Protein AF-A0A0F9ESJ5-F1 (afdb_monomer_lite)

Sequence (88 aa):
MSRQPAGQDSFLGKYIPPDKPQAIAWVSCLRWALGNEDVLAQFRQDTGTRWVPGKGALDRMIDEATGADRAFIEAFAEWFNSNVWGEP

Foldseek 3Di:
DDDDPPQCPDPCSVLADPDPVRNVVLVVVLVVLVVDPVSVVVLCVVVVDDDDQDPDPVSNVVCVVVVVVVVVSNSSSVVCCVPPVDDD

Organism: NCBI:txid412755

Secondary structure (DSSP, 8-state):
-----TTTTSTTTTTS-SSHHHHHHHHHHHHHHHT-HHHHHHHHHHH-------SSHHHHHHHHHHTHHHHHHHHHHHHHIIIII---

Structure (mmCIF, N/CA/C/O backbone):
data_AF-A0A0F9ESJ5-F1
#
_entry.id   AF-A0A0F9ESJ5-F1
#
loop_
_atom_site.group_PDB
_atom_site.id
_atom_site.type_symbol
_atom_site.label_atom_id
_atom_site.label_alt_id
_atom_site.label_comp_id
_atom_site.label_asym_id
_atom_site.label_entity_id
_atom_site.label_seq_id
_atom_site.pdbx_PDB_ins_code
_atom_site.Cartn_x
_atom_site.Cartn_y
_atom_site.Cartn_z
_atom_site.occupancy
_atom_site.B_iso_or_equiv
_atom_site.auth_seq_id
_atom_site.auth_comp_id
_atom_site.auth_asym_id
_atom_site.auth_atom_id
_atom_site.pdbx_PDB_model_num
ATOM 1 N N . MET A 1 1 ? 24.929 21.611 -9.767 1.00 42.31 1 MET A N 1
ATOM 2 C CA . MET A 1 1 ? 23.604 21.322 -9.179 1.00 42.31 1 MET A CA 1
ATOM 3 C C . MET A 1 1 ? 23.012 20.133 -9.920 1.00 42.31 1 MET A C 1
ATOM 5 O O . MET A 1 1 ? 22.471 20.309 -11.005 1.00 42.31 1 MET A O 1
ATOM 9 N N . SER A 1 2 ? 23.219 18.918 -9.411 1.00 48.06 2 SER A N 1
ATOM 10 C CA . SER A 1 2 ? 22.634 17.711 -10.006 1.00 48.06 2 SER A CA 1
ATOM 11 C C . SER A 1 2 ? 21.127 17.729 -9.777 1.00 48.06 2 SER A C 1
ATOM 13 O O . SER A 1 2 ? 20.685 17.888 -8.643 1.00 48.06 2 SER A O 1
ATOM 15 N N . ARG A 1 3 ? 20.334 17.606 -10.847 1.00 48.78 3 ARG A N 1
ATOM 16 C CA . ARG A 1 3 ? 18.882 17.426 -10.736 1.00 48.78 3 ARG A CA 1
ATOM 17 C C . ARG A 1 3 ? 18.629 16.090 -10.037 1.00 48.78 3 ARG A C 1
ATOM 19 O O . ARG A 1 3 ? 18.910 15.049 -10.626 1.00 48.78 3 ARG A O 1
ATOM 26 N N . GLN A 1 4 ? 18.126 16.123 -8.806 1.00 50.84 4 GLN A N 1
ATOM 27 C CA . GLN A 1 4 ? 17.604 14.924 -8.155 1.00 50.84 4 GLN A CA 1
ATOM 28 C C . GLN A 1 4 ? 16.422 14.385 -8.978 1.00 50.84 4 GLN A C 1
ATOM 30 O O . GLN A 1 4 ? 15.606 15.177 -9.466 1.00 50.84 4 GLN A O 1
ATOM 35 N N . PRO A 1 5 ? 16.341 13.065 -9.212 1.00 54.22 5 PRO A N 1
ATOM 36 C CA . PRO A 1 5 ? 15.201 12.480 -9.899 1.00 54.22 5 PRO A CA 1
ATOM 37 C C . PRO A 1 5 ? 13.937 12.697 -9.059 1.00 54.22 5 PRO A C 1
ATOM 39 O O . PRO A 1 5 ? 13.928 12.463 -7.851 1.00 54.22 5 PRO A O 1
ATOM 42 N N . ALA A 1 6 ? 12.875 13.179 -9.709 1.00 49.97 6 ALA A N 1
ATOM 43 C CA . ALA A 1 6 ? 11.565 13.360 -9.095 1.00 49.97 6 ALA A CA 1
ATOM 44 C C . ALA A 1 6 ? 11.085 12.009 -8.537 1.00 49.97 6 ALA A C 1
ATOM 46 O O . ALA A 1 6 ? 10.817 11.091 -9.307 1.00 49.97 6 ALA A O 1
ATOM 47 N N . GLY A 1 7 ? 11.057 11.884 -7.208 1.00 53.75 7 GLY A N 1
ATOM 48 C CA . GLY A 1 7 ? 10.745 10.638 -6.498 1.00 53.75 7 GLY A CA 1
ATOM 49 C C . GLY A 1 7 ? 11.474 10.487 -5.159 1.00 53.75 7 GLY A C 1
ATOM 50 O O . GLY A 1 7 ? 10.945 9.839 -4.262 1.00 53.75 7 GLY A O 1
ATOM 51 N N . GLN A 1 8 ? 12.632 11.139 -4.986 1.00 53.72 8 GLN A N 1
ATOM 52 C CA . GLN A 1 8 ? 13.449 11.024 -3.764 1.00 53.72 8 GLN A CA 1
ATOM 53 C C . GLN A 1 8 ? 12.829 11.660 -2.507 1.00 53.72 8 GLN A C 1
ATOM 55 O O . GLN A 1 8 ? 13.132 11.211 -1.408 1.00 53.72 8 GLN A O 1
ATOM 60 N N . ASP A 1 9 ? 11.936 12.643 -2.660 1.00 60.47 9 ASP A N 1
ATOM 61 C CA . ASP A 1 9 ? 11.305 13.355 -1.533 1.00 60.47 9 ASP A CA 1
ATOM 62 C C . ASP A 1 9 ? 9.942 12.760 -1.119 1.00 60.47 9 ASP A C 1
ATOM 64 O O . ASP A 1 9 ? 9.264 13.280 -0.232 1.00 60.47 9 ASP A O 1
ATOM 68 N N . SER A 1 10 ? 9.507 11.675 -1.770 1.00 77.06 10 SER A N 1
ATOM 69 C CA . SER A 1 10 ? 8.302 10.937 -1.381 1.00 77.06 10 SER A CA 1
ATOM 70 C C . SER A 1 10 ? 8.629 9.942 -0.270 1.00 77.06 10 SER A C 1
ATOM 72 O O . SER A 1 10 ? 9.664 9.280 -0.319 1.00 77.06 10 SER A O 1
ATOM 74 N N . PHE A 1 11 ? 7.707 9.734 0.674 1.00 85.88 11 PHE A N 1
ATOM 75 C CA . PHE A 1 11 ? 7.833 8.652 1.662 1.00 85.88 11 PHE A CA 1
ATOM 76 C C . PHE A 1 11 ? 7.865 7.255 1.009 1.00 85.88 11 PHE A C 1
ATOM 78 O O . PHE A 1 11 ? 8.337 6.297 1.613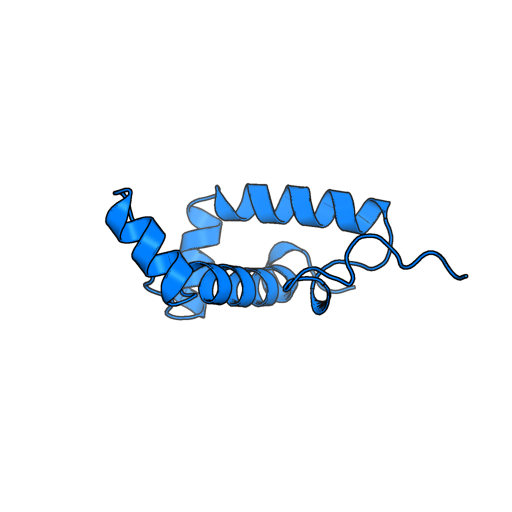 1.00 85.88 11 PHE A O 1
ATOM 85 N N . LEU A 1 12 ? 7.434 7.150 -0.254 1.00 90.12 12 LEU A N 1
ATOM 86 C CA . LEU A 1 12 ? 7.540 5.938 -1.066 1.00 90.12 12 LEU A CA 1
ATOM 87 C C . LEU A 1 12 ? 8.826 5.845 -1.896 1.00 90.12 12 LEU A C 1
ATOM 89 O O . LEU A 1 12 ? 9.001 4.868 -2.617 1.00 90.12 12 LEU A O 1
ATOM 93 N N . GLY A 1 13 ? 9.727 6.828 -1.823 1.00 90.56 13 GLY A N 1
ATOM 94 C CA . GLY A 1 13 ? 10.875 6.945 -2.727 1.00 90.56 13 GLY A CA 1
ATOM 95 C C . GLY A 1 13 ? 11.762 5.699 -2.797 1.00 90.56 13 GLY A C 1
ATOM 96 O O . GLY A 1 13 ? 12.295 5.401 -3.859 1.00 90.56 13 GLY A O 1
ATOM 97 N N . LYS A 1 14 ? 11.867 4.931 -1.703 1.00 91.44 14 LYS A N 1
ATOM 98 C CA . LYS A 1 14 ? 12.634 3.673 -1.653 1.00 91.44 14 LYS A CA 1
ATOM 99 C C . LYS A 1 14 ? 12.003 2.506 -2.428 1.00 91.44 14 LYS A C 1
ATOM 101 O O . LYS A 1 14 ? 12.715 1.565 -2.748 1.00 91.44 14 LYS A O 1
ATOM 106 N N . TYR A 1 15 ? 10.703 2.559 -2.722 1.00 92.81 15 TYR A N 1
ATOM 107 C CA . TYR A 1 15 ? 9.980 1.503 -3.448 1.00 92.81 15 TYR A CA 1
ATOM 108 C C . TYR A 1 15 ? 9.863 1.777 -4.946 1.00 92.81 15 TYR A C 1
ATOM 110 O O . TYR A 1 15 ? 9.619 0.854 -5.720 1.00 92.81 15 TYR A O 1
ATOM 118 N N . ILE A 1 16 ? 9.990 3.044 -5.346 1.00 92.56 16 ILE A N 1
ATOM 119 C CA . ILE A 1 16 ? 9.792 3.477 -6.727 1.00 92.56 16 ILE A CA 1
ATOM 120 C C . ILE A 1 16 ? 11.042 3.116 -7.545 1.00 92.56 16 ILE A C 1
ATOM 122 O O . ILE A 1 16 ? 12.150 3.493 -7.150 1.00 92.56 16 ILE A O 1
ATOM 126 N N . PRO A 1 17 ? 10.896 2.458 -8.710 1.00 92.31 17 PRO A N 1
ATOM 127 C CA . PRO A 1 17 ? 12.016 2.218 -9.612 1.00 92.31 17 PRO A CA 1
ATOM 128 C C . PRO A 1 17 ? 12.746 3.522 -9.988 1.00 92.31 17 PRO A C 1
ATOM 130 O O . PRO A 1 17 ? 12.096 4.533 -10.257 1.00 92.31 17 PRO A O 1
ATOM 133 N N . PRO A 1 18 ? 14.090 3.530 -10.057 1.00 88.94 18 PRO A N 1
ATOM 134 C CA . PRO A 1 18 ? 14.854 4.756 -10.308 1.00 88.94 18 PRO A CA 1
ATOM 135 C C . PRO A 1 18 ? 14.760 5.245 -11.763 1.00 88.94 18 PRO A C 1
ATOM 137 O O . PRO A 1 18 ? 14.994 6.425 -12.037 1.00 88.94 18 PRO A O 1
ATOM 140 N N . ASP A 1 19 ? 14.440 4.350 -12.702 1.00 91.56 19 ASP A N 1
ATOM 141 C CA . ASP A 1 19 ? 14.230 4.688 -14.109 1.00 91.56 19 ASP A CA 1
ATOM 142 C C . ASP A 1 19 ? 12.874 5.381 -14.313 1.00 91.56 19 ASP A C 1
ATOM 144 O O . ASP A 1 19 ? 11.847 4.918 -13.825 1.00 91.56 19 ASP A O 1
ATOM 148 N N . LYS A 1 20 ? 12.849 6.494 -15.057 1.00 88.00 20 LYS A N 1
ATOM 149 C CA . LYS A 1 20 ? 11.647 7.340 -15.191 1.00 88.00 20 LYS A CA 1
ATOM 150 C C . LYS A 1 20 ? 10.462 6.615 -15.852 1.00 88.00 20 LYS A C 1
ATOM 152 O O . LYS A 1 20 ? 9.368 6.683 -15.291 1.00 88.00 20 LYS A O 1
ATOM 157 N N . PRO A 1 21 ? 10.619 5.959 -17.018 1.00 93.19 21 PRO A N 1
ATOM 158 C CA . PRO A 1 21 ? 9.573 5.109 -17.579 1.00 93.19 21 PRO A CA 1
ATOM 159 C C . PRO A 1 21 ? 9.052 4.058 -16.595 1.00 93.19 21 PRO A C 1
ATOM 161 O O . PRO A 1 21 ? 7.835 3.945 -16.427 1.00 93.19 21 PRO A O 1
ATOM 164 N N . GLN A 1 22 ? 9.946 3.339 -15.907 1.00 92.62 22 GLN A N 1
ATOM 165 C CA . GLN A 1 22 ? 9.535 2.337 -14.920 1.00 92.62 22 GLN A CA 1
ATOM 166 C C . GLN A 1 22 ? 8.806 2.958 -13.727 1.00 92.62 22 GLN A C 1
ATOM 168 O O . GLN A 1 22 ? 7.791 2.419 -13.310 1.00 92.62 22 GLN A O 1
ATOM 173 N N . ALA A 1 23 ? 9.241 4.115 -13.224 1.00 92.56 23 ALA A N 1
ATOM 174 C CA . ALA A 1 23 ? 8.571 4.829 -12.140 1.00 92.56 23 ALA A CA 1
ATOM 175 C C . ALA A 1 23 ? 7.121 5.197 -12.501 1.00 92.56 23 ALA A C 1
ATOM 177 O O . ALA A 1 23 ? 6.209 5.024 -11.694 1.00 92.56 23 ALA A O 1
ATOM 178 N N . ILE A 1 24 ? 6.886 5.673 -13.729 1.00 94.25 24 ILE A N 1
ATOM 179 C CA . ILE A 1 24 ? 5.539 6.017 -14.214 1.00 94.25 24 ILE A CA 1
ATOM 180 C C . ILE A 1 24 ? 4.662 4.764 -14.308 1.00 94.25 24 ILE A C 1
ATOM 182 O O . ILE A 1 24 ? 3.508 4.777 -13.862 1.00 94.25 24 ILE A O 1
ATOM 186 N N . ALA A 1 25 ? 5.201 3.683 -14.875 1.00 95.19 25 ALA A N 1
ATOM 187 C CA . ALA A 1 25 ? 4.496 2.411 -14.985 1.00 95.19 25 ALA A CA 1
ATOM 188 C C . ALA A 1 25 ? 4.184 1.822 -13.600 1.00 95.19 25 ALA A C 1
ATOM 190 O O . ALA A 1 25 ? 3.057 1.397 -13.355 1.00 95.19 25 ALA A O 1
ATOM 191 N N . TRP A 1 26 ? 5.141 1.897 -12.677 1.00 95.31 26 TRP A N 1
ATOM 192 C CA . TRP A 1 26 ? 5.012 1.444 -11.299 1.00 95.31 26 TRP A CA 1
ATOM 193 C C . TRP A 1 26 ? 3.898 2.182 -10.559 1.00 95.31 26 TRP A C 1
ATOM 195 O O . TRP A 1 26 ? 2.989 1.542 -10.041 1.00 95.31 26 TRP A O 1
ATOM 205 N N . VAL A 1 27 ? 3.887 3.523 -10.584 1.00 94.88 27 VAL A N 1
ATOM 206 C CA . VAL A 1 27 ? 2.828 4.321 -9.931 1.00 94.88 27 VAL A CA 1
ATOM 207 C C . VAL A 1 27 ? 1.455 3.993 -10.521 1.00 94.88 27 VAL A C 1
ATOM 209 O O . VAL A 1 27 ? 0.469 3.880 -9.790 1.00 94.88 27 VAL A O 1
ATOM 212 N N . SER A 1 28 ? 1.384 3.823 -11.842 1.00 95.88 28 SER A N 1
ATOM 213 C CA . SER A 1 28 ? 0.136 3.481 -12.531 1.00 95.88 28 SER A CA 1
ATOM 214 C C . SER A 1 28 ? -0.369 2.092 -12.126 1.00 95.88 28 SER A C 1
ATOM 216 O O . SER A 1 28 ? -1.560 1.927 -11.861 1.00 95.88 28 SER A O 1
ATOM 218 N N . CYS A 1 29 ? 0.535 1.116 -12.022 1.00 97.25 29 CYS A N 1
ATOM 219 C CA . CYS A 1 29 ? 0.218 -0.251 -11.625 1.00 97.25 29 CYS A CA 1
ATOM 220 C C . CYS A 1 29 ? -0.162 -0.343 -10.140 1.00 97.25 29 CYS A C 1
ATOM 222 O O . CYS A 1 29 ? -1.195 -0.924 -9.818 1.00 97.25 29 CYS A O 1
ATOM 224 N N . LEU A 1 30 ? 0.582 0.318 -9.246 1.00 96.69 30 LEU A N 1
ATOM 225 C CA . LEU A 1 30 ? 0.256 0.395 -7.819 1.00 96.69 30 LEU A CA 1
ATOM 226 C C . LEU A 1 30 ? -1.143 0.988 -7.604 1.00 96.69 30 LEU A C 1
ATOM 228 O O . LEU A 1 30 ? -1.938 0.464 -6.826 1.00 96.69 30 LEU A O 1
ATOM 232 N N . ARG A 1 31 ? -1.478 2.067 -8.325 1.00 96.06 31 ARG A N 1
ATOM 233 C CA . ARG A 1 31 ? -2.805 2.691 -8.250 1.00 96.06 31 ARG A CA 1
ATOM 234 C C . ARG A 1 31 ? -3.911 1.758 -8.738 1.00 96.06 31 ARG A C 1
ATOM 236 O O . ARG A 1 31 ? -4.980 1.735 -8.134 1.00 96.06 31 ARG A O 1
ATOM 243 N N . TRP A 1 32 ? -3.673 1.019 -9.820 1.00 97.44 32 TRP A N 1
ATOM 244 C CA . TRP A 1 32 ? -4.605 -0.010 -10.280 1.00 97.44 32 TRP A CA 1
ATOM 245 C C . TRP A 1 32 ? -4.773 -1.114 -9.228 1.00 97.44 32 TRP A C 1
ATOM 247 O O . TRP A 1 32 ? -5.904 -1.461 -8.898 1.00 97.44 32 TRP A O 1
ATOM 257 N N . ALA A 1 33 ? -3.675 -1.600 -8.645 1.00 97.31 33 ALA A N 1
ATOM 258 C CA . ALA A 1 33 ? -3.672 -2.657 -7.638 1.00 97.31 33 ALA A CA 1
ATOM 259 C C . ALA A 1 33 ? -4.441 -2.257 -6.369 1.00 97.31 33 ALA A C 1
ATOM 261 O O . ALA A 1 33 ? -5.218 -3.049 -5.848 1.00 97.31 33 ALA A O 1
ATOM 262 N N . LEU A 1 34 ? -4.313 -1.002 -5.925 1.00 95.44 34 LEU A N 1
ATOM 263 C CA . LEU A 1 34 ? -5.108 -0.439 -4.825 1.00 95.44 34 LEU A CA 1
ATOM 264 C C . LEU A 1 34 ? -6.616 -0.380 -5.122 1.00 95.44 34 LEU A C 1
ATOM 266 O O . LEU A 1 34 ? -7.413 -0.276 -4.196 1.00 95.44 34 LEU A O 1
ATOM 270 N N . GLY A 1 35 ? -7.015 -0.390 -6.394 1.00 95.38 35 GLY A N 1
ATOM 271 C CA . GLY A 1 35 ? -8.417 -0.441 -6.814 1.00 95.38 35 GLY A CA 1
ATOM 272 C C . GLY A 1 35 ? -8.913 -1.848 -7.152 1.00 95.38 35 GLY A C 1
ATOM 273 O O . GLY A 1 35 ? -10.092 -2.006 -7.458 1.00 95.38 35 GLY A O 1
ATOM 274 N N . ASN A 1 36 ? -8.037 -2.854 -7.134 1.00 97.62 36 ASN A N 1
ATOM 275 C CA . ASN A 1 36 ? -8.372 -4.232 -7.463 1.00 97.62 36 ASN A CA 1
ATOM 276 C C . ASN A 1 36 ? -8.690 -5.013 -6.177 1.00 97.62 36 ASN A C 1
ATOM 278 O O . ASN A 1 36 ? -7.831 -5.170 -5.308 1.00 97.62 36 ASN A O 1
ATOM 282 N N . GLU A 1 37 ? -9.930 -5.494 -6.054 1.00 96.44 37 GLU A N 1
ATOM 283 C CA . GLU A 1 37 ? -10.413 -6.164 -4.840 1.00 96.44 37 GLU A CA 1
ATOM 284 C C . GLU A 1 37 ? -9.677 -7.476 -4.550 1.00 96.44 37 GLU A C 1
ATOM 286 O O . GLU A 1 37 ? -9.355 -7.730 -3.391 1.00 96.44 37 GLU A O 1
ATOM 291 N N . ASP A 1 38 ? -9.342 -8.261 -5.576 1.00 97.50 38 ASP A N 1
ATOM 292 C CA . ASP A 1 38 ? -8.637 -9.538 -5.414 1.00 97.50 38 ASP A CA 1
ATOM 293 C C . ASP A 1 38 ? -7.201 -9.318 -4.920 1.00 97.50 38 ASP A C 1
ATOM 295 O O . ASP A 1 38 ? -6.740 -9.982 -3.990 1.00 97.50 38 ASP A O 1
ATOM 299 N N . VAL A 1 39 ? -6.504 -8.328 -5.488 1.00 97.50 39 VAL A N 1
ATOM 300 C CA . VAL A 1 39 ? -5.142 -7.965 -5.065 1.00 97.50 39 VAL A CA 1
ATOM 301 C C . VAL A 1 39 ? -5.144 -7.437 -3.631 1.00 97.50 39 VAL A C 1
ATOM 303 O O . VAL A 1 39 ? -4.311 -7.840 -2.817 1.00 97.50 39 VAL A O 1
ATOM 306 N N . LEU A 1 40 ? -6.100 -6.568 -3.288 1.00 96.94 40 LEU A N 1
ATOM 307 C CA . LEU A 1 40 ? -6.256 -6.077 -1.920 1.00 96.94 40 LEU A CA 1
ATOM 308 C C . LEU A 1 40 ? -6.617 -7.194 -0.937 1.00 96.94 40 LEU A C 1
ATOM 310 O O . LEU A 1 40 ? -6.126 -7.183 0.193 1.00 96.94 40 LEU A O 1
ATOM 314 N N . ALA A 1 41 ? -7.470 -8.140 -1.330 1.00 96.75 41 ALA A N 1
ATOM 315 C CA . ALA A 1 41 ? -7.826 -9.282 -0.499 1.00 96.75 41 ALA A CA 1
ATOM 316 C C . ALA A 1 41 ? -6.595 -10.145 -0.205 1.00 96.75 41 ALA A C 1
ATOM 318 O O . ALA A 1 41 ? -6.348 -10.460 0.961 1.00 96.75 41 ALA A O 1
ATOM 319 N N . GLN A 1 42 ? -5.780 -10.434 -1.225 1.00 97.81 42 GLN A N 1
ATOM 320 C CA . GLN A 1 42 ? -4.542 -11.193 -1.057 1.00 97.81 42 GLN A CA 1
ATOM 321 C C . GLN A 1 42 ? -3.548 -10.465 -0.144 1.00 97.81 42 GLN A C 1
ATOM 323 O O . GLN A 1 42 ? -3.074 -11.045 0.830 1.00 97.81 42 GLN A O 1
ATOM 328 N N . PHE A 1 43 ? -3.312 -9.169 -0.369 1.00 97.88 43 PHE A N 1
ATOM 329 C CA . PHE A 1 43 ? -2.462 -8.355 0.507 1.00 97.88 43 PHE A CA 1
ATOM 330 C C . PHE A 1 43 ? -2.896 -8.435 1.978 1.00 97.88 43 PHE A C 1
ATOM 332 O O . PHE A 1 43 ? -2.074 -8.602 2.883 1.00 97.88 43 PHE A O 1
ATOM 339 N N . ARG A 1 44 ? -4.201 -8.317 2.242 1.00 97.06 44 ARG A N 1
ATOM 340 C CA . ARG A 1 44 ? -4.748 -8.374 3.605 1.00 97.06 44 ARG A CA 1
ATOM 341 C C . ARG A 1 44 ? -4.613 -9.757 4.221 1.00 97.06 44 ARG A C 1
ATOM 343 O O . ARG A 1 44 ? -4.370 -9.851 5.423 1.00 97.06 44 ARG A O 1
ATOM 350 N N . GLN A 1 45 ? -4.777 -10.804 3.420 1.00 97.88 45 GLN A N 1
ATOM 351 C CA . GLN A 1 45 ? -4.582 -12.180 3.855 1.00 97.88 45 GLN A CA 1
ATOM 352 C C . GLN A 1 45 ? -3.123 -12.430 4.254 1.00 97.88 45 GLN A C 1
ATOM 354 O O . GLN A 1 45 ? -2.884 -12.976 5.329 1.00 97.88 45 GLN A O 1
ATOM 359 N N . ASP A 1 46 ? -2.169 -11.982 3.439 1.00 97.69 46 ASP A N 1
ATOM 360 C CA . ASP A 1 46 ? -0.741 -12.238 3.657 1.00 97.69 46 ASP A CA 1
ATOM 361 C C . ASP A 1 46 ? -0.170 -11.423 4.821 1.00 97.69 46 ASP A C 1
ATOM 363 O O . ASP A 1 46 ? 0.650 -11.914 5.595 1.00 97.69 46 ASP A O 1
ATOM 367 N N . THR A 1 47 ? -0.606 -10.170 4.962 1.00 96.75 47 THR A N 1
ATOM 368 C CA . THR A 1 47 ? -0.053 -9.241 5.964 1.00 96.75 47 THR A CA 1
ATOM 369 C C . THR A 1 47 ? -0.864 -9.172 7.255 1.00 96.75 47 THR A C 1
ATOM 371 O O . THR A 1 47 ? -0.416 -8.598 8.245 1.00 96.75 47 THR A O 1
ATOM 374 N N . GLY A 1 48 ? -2.092 -9.698 7.257 1.00 96.25 48 GLY A N 1
ATOM 375 C CA . GLY A 1 48 ? -3.039 -9.529 8.360 1.00 96.25 48 GLY A CA 1
ATOM 376 C C . GLY A 1 48 ? -3.578 -8.101 8.514 1.00 96.25 48 GLY A C 1
ATOM 377 O O . GLY A 1 48 ? -4.273 -7.818 9.494 1.00 96.25 48 GLY A O 1
ATOM 378 N N . THR A 1 49 ? -3.291 -7.194 7.573 1.00 94.00 49 THR A N 1
ATOM 379 C CA . THR A 1 49 ? -3.709 -5.787 7.636 1.00 94.00 49 THR A CA 1
ATOM 380 C C . THR A 1 49 ? -5.230 -5.643 7.600 1.00 94.00 49 THR A C 1
ATOM 382 O O . THR A 1 49 ? -5.897 -5.973 6.617 1.00 94.00 49 THR A O 1
ATOM 385 N N . ARG A 1 50 ? -5.799 -5.059 8.660 1.00 92.44 50 ARG A N 1
ATOM 386 C CA . ARG A 1 50 ? -7.252 -4.828 8.782 1.00 92.44 50 ARG A CA 1
ATOM 387 C C . ARG A 1 50 ? -7.680 -3.379 8.590 1.00 92.44 50 ARG A C 1
ATOM 389 O O . ARG A 1 50 ? -8.877 -3.121 8.526 1.00 92.44 50 ARG A O 1
ATOM 396 N N . TRP A 1 51 ? -6.734 -2.444 8.496 1.00 94.56 51 TRP A N 1
ATOM 397 C CA . TR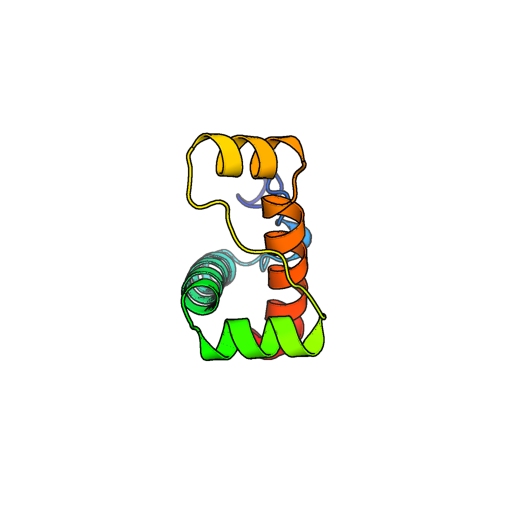P A 1 51 ? -7.065 -1.029 8.329 1.00 94.56 51 TRP A CA 1
ATOM 398 C C . TRP A 1 51 ? -7.835 -0.797 7.026 1.00 94.56 51 TRP A C 1
ATOM 400 O O . TRP A 1 51 ? -7.518 -1.381 5.985 1.00 94.56 51 TRP A O 1
ATOM 410 N N . VAL A 1 52 ? -8.853 0.051 7.087 1.00 91.94 52 VAL A N 1
ATOM 411 C CA . VAL A 1 52 ? -9.653 0.489 5.943 1.00 91.94 52 VAL A CA 1
ATOM 412 C C . VAL A 1 52 ? -9.775 2.011 5.997 1.00 91.94 52 VAL A C 1
ATOM 414 O O . VAL A 1 52 ? -9.896 2.540 7.101 1.00 91.94 52 VAL A O 1
ATOM 417 N N . PRO A 1 53 ? -9.786 2.712 4.848 1.00 90.81 53 PRO A N 1
ATOM 418 C CA . PRO A 1 53 ? -9.900 4.164 4.841 1.00 90.81 53 PRO A CA 1
ATOM 419 C C . PRO A 1 53 ? -11.180 4.655 5.518 1.00 90.81 53 PRO A C 1
ATOM 421 O O . PRO A 1 53 ? -12.277 4.142 5.251 1.00 90.81 53 PRO A O 1
ATOM 424 N N . GLY A 1 54 ? -11.051 5.708 6.321 1.00 90.69 54 GLY A N 1
ATOM 425 C CA . GLY A 1 54 ? -12.169 6.449 6.881 1.00 90.69 54 GLY A CA 1
ATOM 426 C C . GLY A 1 54 ? -13.156 6.919 5.807 1.00 90.69 54 GLY A C 1
ATOM 427 O O . GLY A 1 54 ? -12.790 7.479 4.763 1.00 90.69 54 GLY A O 1
ATOM 428 N N . LYS A 1 55 ? -14.452 6.697 6.054 1.00 91.31 55 LYS A N 1
ATOM 429 C CA . LYS A 1 55 ? -15.515 7.074 5.107 1.00 91.31 55 LYS A CA 1
ATOM 430 C C . LYS A 1 55 ? -15.918 8.541 5.261 1.00 91.31 55 LYS A C 1
ATOM 432 O O . LYS A 1 55 ? -16.252 9.173 4.258 1.00 91.31 55 LYS A O 1
ATOM 437 N N . GLY A 1 56 ? -15.875 9.078 6.484 1.00 93.00 56 GLY A N 1
ATOM 438 C CA . GLY A 1 56 ? -16.195 10.471 6.791 1.00 93.00 56 GLY A CA 1
ATOM 439 C C . GLY A 1 56 ? -14.986 11.409 6.751 1.00 93.00 56 GLY A C 1
ATOM 440 O O . GLY A 1 56 ? -13.837 10.979 6.789 1.00 93.00 56 GLY A O 1
ATOM 441 N N . ALA A 1 57 ? -15.249 12.719 6.709 1.00 93.44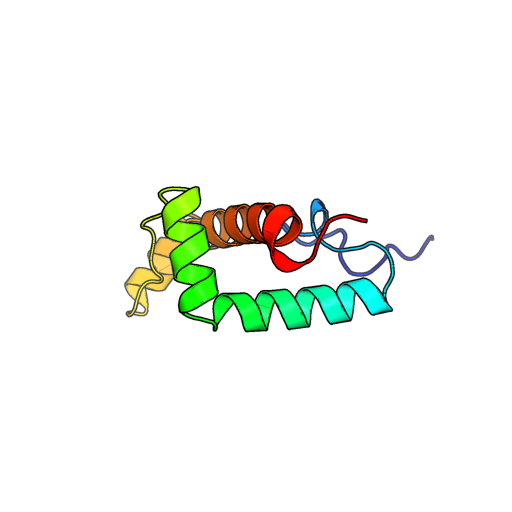 57 ALA A N 1
ATOM 442 C CA . ALA A 1 57 ? -14.193 13.734 6.744 1.00 93.44 57 ALA A CA 1
ATOM 443 C C . ALA A 1 57 ? -13.374 13.674 8.046 1.00 93.44 57 ALA A C 1
ATOM 445 O O . ALA A 1 57 ? -12.151 13.710 7.990 1.00 93.44 57 ALA A O 1
ATOM 446 N N . LEU A 1 58 ? -14.042 13.521 9.197 1.00 94.75 58 LEU A N 1
ATOM 447 C CA . LEU A 1 58 ? -13.369 13.384 10.493 1.00 94.75 58 LEU A CA 1
ATOM 448 C C . LEU A 1 58 ? -12.514 12.114 10.561 1.00 94.75 58 LEU A C 1
ATOM 450 O O . LEU A 1 58 ? -11.376 12.186 11.006 1.00 94.75 58 LEU A O 1
ATOM 454 N N . ASP A 1 59 ? -13.020 10.983 10.065 1.00 93.06 59 ASP A N 1
ATOM 455 C CA . ASP A 1 59 ? -12.263 9.726 10.048 1.00 93.06 59 ASP A CA 1
ATOM 456 C C . ASP A 1 59 ? -10.993 9.854 9.200 1.00 93.06 59 ASP A C 1
ATOM 458 O O . ASP A 1 59 ? -9.924 9.440 9.627 1.00 93.06 59 ASP A O 1
ATOM 462 N N . ARG A 1 60 ? -11.082 10.504 8.032 1.00 92.38 60 ARG A N 1
ATOM 463 C CA . ARG A 1 60 ? -9.908 10.761 7.181 1.00 92.38 60 ARG A CA 1
ATOM 464 C C . ARG A 1 60 ? -8.900 11.695 7.841 1.00 92.38 60 ARG A C 1
ATOM 466 O O . ARG A 1 60 ? -7.705 11.479 7.700 1.00 92.38 60 ARG A O 1
ATOM 473 N N . MET A 1 61 ? -9.369 12.708 8.574 1.00 93.31 61 MET A N 1
ATOM 474 C CA . MET A 1 61 ? -8.484 13.571 9.362 1.00 93.31 61 MET A CA 1
ATOM 475 C C . MET A 1 61 ? -7.782 12.787 10.475 1.00 93.31 61 MET A C 1
ATOM 477 O O . MET A 1 61 ? -6.617 13.048 10.756 1.00 93.31 61 MET A O 1
ATOM 481 N N . ILE A 1 62 ? -8.471 11.829 11.103 1.00 93.94 62 ILE A N 1
ATOM 482 C CA . ILE A 1 62 ? -7.874 10.931 12.100 1.00 93.94 62 ILE A CA 1
ATOM 483 C C . ILE A 1 62 ? -6.836 10.020 11.439 1.00 93.94 62 ILE A C 1
ATOM 485 O O . ILE A 1 62 ? -5.729 9.897 11.961 1.00 93.94 62 ILE A O 1
ATOM 489 N N . ASP A 1 63 ? -7.154 9.415 10.294 1.00 94.00 63 ASP A N 1
ATOM 490 C CA . ASP A 1 63 ? -6.215 8.575 9.544 1.00 94.00 63 ASP A CA 1
ATOM 491 C C . ASP A 1 63 ? -4.942 9.356 9.187 1.00 94.00 63 ASP A C 1
ATOM 493 O O . ASP A 1 63 ? -3.843 8.886 9.471 1.00 94.00 63 ASP A O 1
ATOM 497 N N . GLU A 1 64 ? -5.084 10.578 8.665 1.00 92.31 64 GLU A N 1
ATOM 498 C CA . GLU A 1 64 ? -3.954 11.448 8.317 1.00 9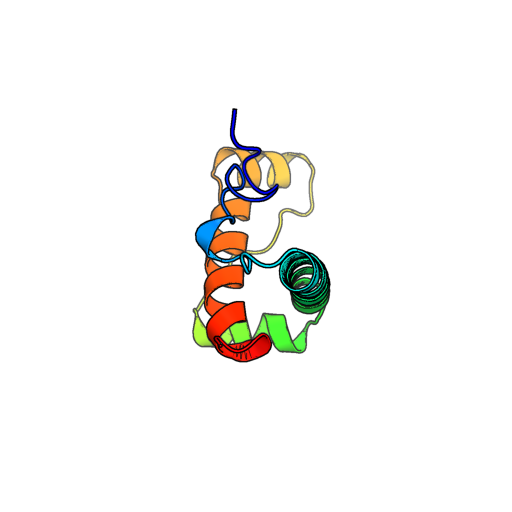2.31 64 GLU A CA 1
ATOM 499 C C . GLU A 1 64 ? -3.143 11.864 9.556 1.00 92.31 64 GLU A C 1
ATOM 501 O O . GLU A 1 64 ? -1.912 11.810 9.547 1.00 92.31 64 GLU A O 1
ATOM 506 N N . ALA A 1 65 ? -3.816 12.246 10.648 1.00 94.06 65 ALA A N 1
ATOM 507 C CA . ALA A 1 65 ? -3.157 12.670 11.885 1.00 94.06 65 ALA A CA 1
ATOM 508 C C . ALA A 1 65 ? -2.419 11.521 12.590 1.00 94.06 65 ALA A C 1
ATOM 510 O O . ALA A 1 65 ? -1.393 11.746 13.232 1.00 94.06 65 ALA A O 1
ATOM 511 N N . THR A 1 66 ? -2.937 10.297 12.483 1.00 94.94 66 THR A N 1
ATOM 512 C CA . THR A 1 66 ? -2.301 9.087 13.030 1.00 94.94 66 THR A CA 1
ATOM 513 C C . THR A 1 66 ? -1.271 8.481 12.077 1.00 94.94 66 THR A C 1
ATOM 515 O O . THR A 1 66 ? -0.447 7.677 12.509 1.00 94.94 66 THR A O 1
ATOM 518 N N . GLY A 1 67 ? -1.297 8.865 10.797 1.00 93.88 67 GLY A N 1
ATOM 519 C CA . GLY A 1 67 ? -0.466 8.295 9.739 1.00 93.88 67 GLY A CA 1
ATOM 520 C C . GLY A 1 67 ? -0.868 6.873 9.342 1.00 93.88 67 GLY A C 1
ATOM 521 O O . GLY A 1 67 ? -0.060 6.160 8.743 1.00 93.88 67 GLY A O 1
ATOM 522 N N . ALA A 1 68 ? -2.082 6.435 9.689 1.00 94.12 68 ALA A N 1
ATOM 523 C CA . ALA A 1 68 ? -2.562 5.087 9.392 1.00 94.12 68 ALA A CA 1
ATOM 524 C C . ALA A 1 68 ? -2.687 4.845 7.878 1.00 94.12 68 ALA A C 1
ATOM 526 O O . ALA A 1 68 ? -2.376 3.757 7.389 1.00 94.12 68 ALA A O 1
ATOM 527 N N . ASP A 1 69 ? -3.058 5.885 7.132 1.00 93.62 69 ASP A N 1
ATOM 528 C CA . ASP A 1 69 ? -3.080 5.899 5.672 1.00 93.62 69 ASP A CA 1
ATOM 529 C C . ASP A 1 69 ? -1.679 5.685 5.075 1.00 93.62 69 ASP A C 1
ATOM 531 O O . ASP A 1 69 ? -1.490 4.841 4.197 1.00 93.62 69 ASP A O 1
ATOM 535 N N . ARG A 1 70 ? -0.671 6.394 5.591 1.00 93.12 70 ARG A N 1
ATOM 5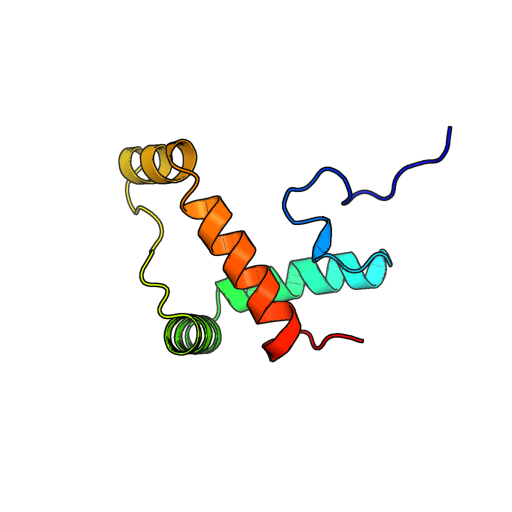36 C CA . ARG A 1 70 ? 0.723 6.281 5.149 1.00 93.12 70 ARG A CA 1
ATOM 537 C C . ARG A 1 70 ? 1.299 4.915 5.475 1.00 93.12 70 ARG A C 1
ATOM 539 O O . ARG A 1 70 ? 1.903 4.309 4.597 1.00 93.12 70 ARG A O 1
ATOM 546 N N . ALA A 1 71 ? 1.073 4.419 6.691 1.00 94.69 71 ALA A N 1
ATOM 547 C CA . ALA A 1 71 ? 1.526 3.097 7.111 1.00 94.69 71 ALA A CA 1
ATOM 548 C C . ALA A 1 71 ? 0.920 1.990 6.235 1.00 94.69 71 ALA A C 1
ATOM 550 O O . ALA A 1 71 ? 1.626 1.072 5.820 1.00 94.69 71 ALA A O 1
ATOM 551 N N . PHE A 1 72 ? -0.369 2.105 5.893 1.00 96.12 72 PHE A N 1
ATOM 552 C CA . PHE A 1 72 ? -1.017 1.185 4.964 1.00 96.12 72 PHE A CA 1
ATOM 553 C C . PHE A 1 72 ? -0.379 1.235 3.573 1.00 96.12 72 PHE A C 1
ATOM 555 O O . PHE A 1 72 ? -0.049 0.193 3.014 1.00 96.12 72 PHE A O 1
ATOM 562 N N . ILE A 1 73 ? -0.198 2.433 3.010 1.00 95.69 73 ILE A N 1
ATOM 563 C CA . ILE A 1 73 ? 0.358 2.605 1.662 1.00 95.69 73 ILE A CA 1
ATOM 564 C C . ILE A 1 73 ? 1.820 2.149 1.592 1.00 95.69 73 ILE A C 1
ATOM 566 O O . ILE A 1 73 ? 2.222 1.562 0.591 1.00 95.69 73 ILE A O 1
ATOM 570 N N . GLU A 1 74 ? 2.600 2.364 2.650 1.00 95.25 74 GLU A N 1
ATOM 571 C CA . GLU A 1 74 ? 3.973 1.872 2.756 1.00 95.25 74 GLU A CA 1
ATOM 572 C C . GLU A 1 74 ? 4.027 0.338 2.781 1.00 95.25 74 GLU A C 1
ATOM 574 O O . GLU A 1 74 ? 4.724 -0.254 1.958 1.00 95.25 74 GLU A O 1
ATOM 579 N N . ALA A 1 75 ? 3.239 -0.303 3.650 1.00 96.25 75 ALA A N 1
ATOM 580 C CA . ALA A 1 75 ? 3.163 -1.763 3.719 1.00 96.25 75 ALA A CA 1
ATOM 581 C C . ALA A 1 75 ? 2.639 -2.376 2.409 1.00 96.25 75 ALA A C 1
ATOM 583 O O . ALA A 1 75 ? 3.118 -3.419 1.963 1.00 96.25 75 ALA A O 1
ATOM 584 N N . PHE A 1 76 ? 1.669 -1.716 1.768 1.00 97.44 76 PHE A N 1
ATOM 585 C CA . PHE A 1 76 ? 1.147 -2.153 0.480 1.00 97.44 76 PHE A CA 1
ATOM 586 C C . PHE A 1 76 ? 2.198 -2.040 -0.624 1.00 97.44 76 PHE A C 1
ATOM 588 O O . PHE A 1 76 ? 2.332 -2.971 -1.406 1.00 97.44 76 PHE A O 1
ATOM 595 N N . ALA A 1 77 ? 2.959 -0.943 -0.686 1.00 96.62 77 ALA A N 1
ATOM 596 C CA . ALA A 1 77 ? 4.018 -0.763 -1.679 1.00 96.62 77 ALA A CA 1
ATOM 597 C C . ALA A 1 77 ? 5.137 -1.808 -1.532 1.00 96.62 77 ALA A C 1
ATOM 599 O O . ALA A 1 77 ? 5.600 -2.348 -2.537 1.00 96.62 77 ALA A O 1
ATOM 600 N N . GLU A 1 78 ? 5.528 -2.128 -0.296 1.00 96.00 78 GLU A N 1
ATOM 601 C CA . GLU A 1 78 ? 6.500 -3.185 -0.005 1.00 96.00 78 GLU A CA 1
ATOM 602 C C . GLU A 1 78 ? 6.006 -4.554 -0.489 1.00 96.00 78 GLU A C 1
ATOM 604 O O . GLU A 1 78 ? 6.675 -5.217 -1.282 1.00 96.00 78 GLU A O 1
ATOM 609 N N . TRP A 1 79 ? 4.798 -4.957 -0.086 1.00 97.12 79 TRP A N 1
ATOM 610 C CA . TRP A 1 79 ? 4.212 -6.226 -0.525 1.00 97.12 79 TRP A CA 1
ATOM 611 C C . TRP A 1 79 ? 3.990 -6.265 -2.045 1.00 97.12 79 TRP A C 1
ATOM 613 O O . TRP A 1 79 ? 4.257 -7.281 -2.685 1.00 97.12 79 TRP A O 1
ATOM 623 N N . PHE A 1 80 ? 3.535 -5.162 -2.640 1.00 97.50 80 PHE A N 1
ATOM 624 C CA . PHE A 1 80 ? 3.270 -5.046 -4.073 1.00 97.50 80 PHE A CA 1
ATOM 625 C C . PHE A 1 80 ? 4.527 -5.296 -4.910 1.00 97.50 80 PHE A C 1
ATOM 627 O O . PHE A 1 80 ? 4.446 -5.991 -5.926 1.00 97.50 80 PHE A O 1
ATOM 634 N N . ASN A 1 81 ? 5.684 -4.785 -4.478 1.00 95.75 81 ASN A N 1
ATOM 635 C CA . ASN A 1 81 ? 6.950 -5.018 -5.170 1.00 95.75 81 ASN A CA 1
ATOM 636 C C . ASN A 1 81 ? 7.299 -6.507 -5.230 1.00 95.75 81 ASN A C 1
ATOM 638 O O . ASN A 1 81 ? 7.614 -7.018 -6.303 1.00 95.75 81 ASN A O 1
ATOM 642 N N . SER A 1 82 ? 7.145 -7.212 -4.112 1.00 95.25 82 SER A N 1
ATOM 643 C CA . SER A 1 82 ? 7.489 -8.632 -4.009 1.00 95.25 82 SER A CA 1
ATOM 644 C C . SER A 1 82 ? 6.496 -9.572 -4.700 1.00 95.25 82 SER A C 1
ATOM 646 O O . SER A 1 82 ? 6.876 -10.678 -5.075 1.00 95.25 82 SER A O 1
ATOM 648 N N . ASN A 1 83 ? 5.229 -9.170 -4.858 1.00 96.06 83 ASN A N 1
ATOM 649 C CA . ASN A 1 83 ? 4.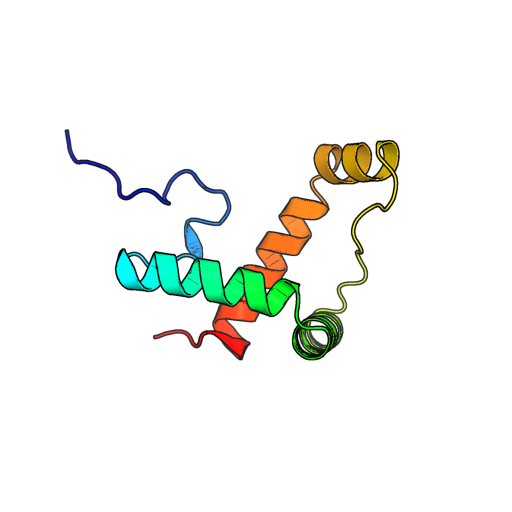152 -10.094 -5.248 1.00 96.06 83 ASN A CA 1
ATOM 650 C C . ASN A 1 83 ? 3.456 -9.756 -6.572 1.00 96.06 83 ASN A C 1
ATOM 652 O O . ASN A 1 83 ? 2.858 -10.642 -7.180 1.00 96.06 83 ASN A O 1
ATOM 656 N N . VAL A 1 84 ? 3.491 -8.497 -7.017 1.00 95.94 84 VAL A N 1
ATOM 657 C CA . VAL A 1 84 ? 2.726 -8.042 -8.193 1.00 95.94 84 VAL A CA 1
ATOM 658 C C . VAL A 1 84 ? 3.623 -7.406 -9.240 1.00 95.94 84 VAL A C 1
ATOM 660 O O . VAL A 1 84 ? 3.559 -7.787 -10.406 1.00 95.94 84 VAL A O 1
ATOM 663 N N . TRP A 1 85 ? 4.443 -6.429 -8.847 1.00 94.50 85 TRP A N 1
ATOM 664 C CA . TRP A 1 85 ? 5.373 -5.790 -9.778 1.00 94.50 85 TRP A CA 1
ATOM 665 C C . TRP A 1 85 ? 6.465 -6.766 -10.219 1.00 94.50 85 TRP A C 1
ATOM 667 O O . TRP A 1 85 ? 6.788 -6.837 -11.404 1.00 94.50 85 TRP A O 1
ATOM 677 N N . GLY A 1 86 ? 6.974 -7.537 -9.254 1.00 82.94 86 GLY A N 1
ATOM 678 C CA . GLY A 1 86 ? 8.214 -8.281 -9.385 1.00 82.94 86 GLY A CA 1
ATOM 679 C C . GLY A 1 86 ? 9.388 -7.345 -9.129 1.00 82.94 86 GLY A C 1
ATOM 680 O O . GLY A 1 86 ? 9.524 -6.305 -9.777 1.00 82.94 86 GLY A O 1
ATOM 681 N N . GLU A 1 87 ? 10.243 -7.690 -8.171 1.00 64.31 87 GLU A N 1
ATOM 682 C CA . GLU A 1 87 ? 11.570 -7.082 -8.156 1.00 64.31 87 GLU A CA 1
ATOM 683 C C . GLU A 1 87 ? 12.306 -7.441 -9.465 1.00 64.31 87 GLU A C 1
ATOM 685 O O . GLU A 1 87 ? 12.048 -8.509 -10.031 1.00 64.31 87 GLU A O 1
ATOM 690 N N . PRO A 1 88 ? 13.182 -6.562 -9.984 1.00 48.28 88 PRO A N 1
ATOM 691 C CA . PRO A 1 88 ? 14.165 -6.950 -10.991 1.00 48.28 88 PRO A CA 1
ATOM 692 C C . PRO A 1 88 ? 15.000 -8.167 -10.573 1.00 48.28 88 PRO A C 1
ATOM 694 O O . PRO A 1 88 ? 15.336 -8.271 -9.372 1.00 48.28 88 PRO A O 1
#

Radius of gyration: 14.39 Å; chains: 1; bounding box: 40×34×31 Å

pLDDT: mean 88.89, std 14.36, range [42.31, 97.88]